Protein AF-A0A6C0H2Y5-F1 (afdb_monomer_lite)

Foldseek 3Di:
DPPQLVLLLVLVQVLLVVCLPDPCLQQDFDWDWDDFPDIQTPGDRHRSPPDDRDDSVSDDDHDGHQPLVVLCVVLVVCVVPLPDEAEAEAEDADDHDDHDPGDLVRQQVSVQVSVVSRYAAEYEYCPRDRSYPRHHYHYDHSSNSNVRSVPDDD

pLDDT: mean 87.54, std 9.46, range [41.72, 96.94]

InterPro domains:
  IPR036465 von Willebrand factor A-like domain superfamily [SSF53300] (7-146)

Sequence (154 aa):
MKKNSNSIIKGLNMFVERLQKGNNSDNIYLTVVLFCDKMHYLSKAIPIKDVSCFSKKQLPRFGSTFLYDAVRSVITEWIAEKMVEHSFFIITDGIDTGSVLTSEVEARSLCDNAIKNGWKITHCGIDAGNLGAGVSEIRGSIDDLESLLSNLSI

Structure (mmCIF, N/CA/C/O backbone):
data_AF-A0A6C0H2Y5-F1
#
_entry.id   AF-A0A6C0H2Y5-F1
#
loop_
_atom_site.group_PDB
_atom_site.id
_atom_site.type_symbol
_atom_site.label_atom_id
_atom_site.label_alt_id
_atom_site.label_comp_id
_atom_site.label_asym_id
_atom_site.label_entity_id
_atom_site.label_seq_id
_atom_site.pdbx_PDB_ins_code
_atom_site.Cartn_x
_atom_site.Cartn_y
_atom_site.Cartn_z
_atom_site.occupancy
_atom_site.B_iso_or_equiv
_atom_site.auth_seq_id
_atom_site.auth_comp_id
_atom_site.auth_asym_id
_atom_site.auth_atom_id
_atom_site.pdbx_PDB_model_num
ATOM 1 N N . MET A 1 1 ? 14.715 -15.231 4.139 1.00 44.50 1 MET A N 1
ATOM 2 C CA . MET A 1 1 ? 14.474 -14.356 5.311 1.00 44.50 1 MET A CA 1
ATOM 3 C C . MET A 1 1 ? 13.564 -15.045 6.328 1.00 44.50 1 MET A C 1
ATOM 5 O O . MET A 1 1 ? 12.428 -15.339 5.992 1.00 44.50 1 MET A O 1
ATOM 9 N N . LYS A 1 2 ? 14.035 -15.360 7.546 1.00 41.72 2 LYS A N 1
ATOM 10 C CA . LYS A 1 2 ? 13.201 -15.929 8.640 1.00 41.72 2 LYS A CA 1
ATOM 11 C C . LYS A 1 2 ? 13.145 -15.051 9.906 1.00 41.72 2 LYS A C 1
ATOM 13 O O . LYS A 1 2 ? 12.363 -15.357 10.800 1.00 41.72 2 LYS A O 1
ATOM 18 N N . LYS A 1 3 ? 13.958 -13.988 10.008 1.00 48.31 3 LYS A N 1
ATOM 19 C CA . LYS A 1 3 ? 14.142 -13.229 11.261 1.00 48.31 3 LYS A CA 1
ATOM 20 C C . LYS A 1 3 ? 13.207 -12.010 11.453 1.00 48.31 3 LYS A C 1
ATOM 22 O O . LYS A 1 3 ? 12.940 -11.698 12.605 1.00 48.31 3 LYS A O 1
ATOM 27 N N . ASN A 1 4 ? 12.597 -11.431 10.406 1.00 64.31 4 ASN A N 1
ATOM 28 C CA . ASN A 1 4 ? 11.865 -10.143 10.519 1.00 64.31 4 ASN A CA 1
ATOM 29 C C . ASN A 1 4 ? 10.335 -10.176 10.520 1.00 64.31 4 ASN A C 1
ATOM 31 O O . ASN A 1 4 ? 9.690 -9.170 10.785 1.00 64.31 4 ASN A O 1
ATOM 35 N N . SER A 1 5 ? 9.697 -11.327 10.323 1.00 70.00 5 SER A N 1
ATOM 36 C CA . SER A 1 5 ? 8.226 -11.385 10.301 1.00 70.00 5 SER A CA 1
ATOM 37 C C . SER A 1 5 ? 7.571 -11.012 11.646 1.00 70.00 5 SER A C 1
ATOM 39 O O . SER A 1 5 ? 6.380 -10.737 11.688 1.00 70.00 5 SER A O 1
ATOM 41 N N . ASN A 1 6 ? 8.315 -11.054 12.762 1.00 76.44 6 ASN A N 1
ATOM 42 C CA . ASN A 1 6 ? 7.811 -10.639 14.082 1.00 76.44 6 ASN A CA 1
ATOM 43 C C . ASN A 1 6 ? 7.768 -9.119 14.227 1.00 76.44 6 ASN A C 1
ATOM 45 O O . ASN A 1 6 ? 6.788 -8.605 14.756 1.00 76.44 6 ASN A O 1
ATOM 49 N N . SER A 1 7 ? 8.817 -8.421 13.790 1.00 80.06 7 SER A N 1
ATOM 50 C CA . SER A 1 7 ? 8.892 -6.967 13.924 1.00 80.06 7 SER A CA 1
ATOM 51 C C . SER A 1 7 ? 7.891 -6.279 13.003 1.00 80.06 7 SER A C 1
ATOM 53 O O . SER A 1 7 ? 7.204 -5.371 13.452 1.00 80.06 7 SER A O 1
ATOM 55 N N . ILE A 1 8 ? 7.698 -6.798 11.785 1.00 83.31 8 ILE A N 1
ATOM 56 C CA . ILE A 1 8 ? 6.671 -6.321 10.844 1.00 83.31 8 ILE A CA 1
ATOM 57 C C . ILE A 1 8 ? 5.268 -6.420 11.460 1.00 83.31 8 ILE A C 1
ATOM 59 O O . ILE A 1 8 ? 4.544 -5.433 11.527 1.00 83.31 8 ILE A O 1
ATOM 63 N N . ILE A 1 9 ? 4.881 -7.596 11.969 1.00 88.50 9 ILE A N 1
ATOM 64 C CA . ILE A 1 9 ? 3.551 -7.774 12.576 1.00 88.50 9 ILE A CA 1
ATOM 65 C C . ILE A 1 9 ? 3.383 -6.903 13.824 1.00 88.50 9 ILE A C 1
ATOM 67 O O . ILE A 1 9 ? 2.325 -6.307 14.015 1.00 88.50 9 ILE A O 1
ATOM 71 N N . LYS A 1 10 ? 4.423 -6.798 14.661 1.00 88.50 10 LYS A N 1
ATOM 72 C CA . LYS A 1 10 ? 4.404 -5.935 15.845 1.00 88.50 10 LYS A CA 1
ATOM 73 C C . LYS A 1 10 ? 4.201 -4.468 15.454 1.00 88.50 10 LYS A C 1
ATOM 75 O O . LYS A 1 10 ? 3.287 -3.841 15.976 1.00 88.50 10 LYS A O 1
ATOM 80 N N . GLY A 1 11 ? 5.002 -3.948 14.524 1.00 88.44 11 GLY A N 1
ATOM 81 C CA . GLY A 1 11 ? 4.915 -2.562 14.062 1.00 88.44 11 GLY A CA 1
ATOM 82 C C . GLY A 1 11 ? 3.555 -2.241 13.444 1.00 88.44 11 GLY A C 1
ATOM 83 O O . GLY A 1 11 ? 2.952 -1.228 13.789 1.00 88.44 11 GLY A O 1
ATOM 84 N N . LEU A 1 12 ? 3.023 -3.143 12.612 1.00 89.44 12 LEU A N 1
ATOM 85 C CA . LEU A 1 12 ? 1.699 -2.984 12.013 1.00 89.44 12 LEU A CA 1
ATOM 86 C C . LEU A 1 12 ? 0.584 -2.959 13.071 1.00 89.44 12 LEU A C 1
ATOM 88 O O . LEU A 1 12 ? -0.276 -2.083 13.027 1.00 89.44 12 LEU A O 1
ATOM 92 N N . ASN A 1 13 ? 0.611 -3.871 14.047 1.00 92.38 13 ASN A N 1
ATOM 93 C CA . ASN A 1 13 ? -0.381 -3.886 15.128 1.00 92.38 13 ASN A CA 1
ATOM 94 C C . ASN A 1 13 ? -0.292 -2.625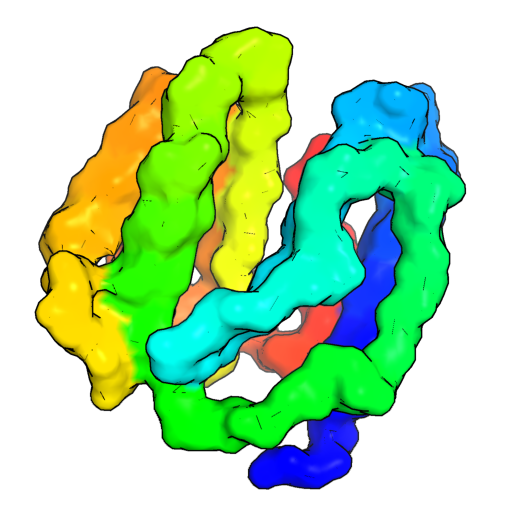 15.998 1.00 92.38 13 ASN A C 1
ATOM 96 O O . ASN A 1 13 ? -1.318 -2.029 16.304 1.00 92.38 13 ASN A O 1
ATOM 100 N N . MET A 1 14 ? 0.916 -2.164 16.334 1.00 90.94 14 MET A N 1
ATOM 101 C CA . MET A 1 14 ? 1.103 -0.917 17.086 1.00 90.94 14 MET A CA 1
ATOM 102 C C . MET A 1 14 ? 0.581 0.303 16.322 1.00 90.94 14 MET A C 1
ATOM 104 O O . MET A 1 14 ? -0.024 1.199 16.913 1.00 90.94 14 MET A O 1
ATOM 108 N N . PHE A 1 15 ? 0.780 0.333 15.004 1.00 90.31 15 PHE A N 1
ATOM 109 C CA . PHE A 1 15 ? 0.234 1.376 14.146 1.00 90.31 15 PHE A CA 1
ATOM 110 C C . PHE A 1 15 ? -1.298 1.377 14.153 1.00 90.31 15 PHE A C 1
ATOM 112 O O . PHE A 1 15 ? -1.900 2.430 14.362 1.00 90.31 15 PHE A O 1
ATOM 119 N N . VAL A 1 16 ? -1.928 0.205 14.006 1.00 92.38 16 VAL A N 1
ATOM 120 C CA . VAL A 1 16 ? -3.389 0.058 14.101 1.00 92.38 16 VAL A CA 1
ATOM 121 C C . VAL A 1 16 ? -3.902 0.505 15.464 1.00 92.38 16 VAL A C 1
ATOM 123 O O . VAL A 1 16 ? -4.804 1.336 15.521 1.00 92.38 16 VAL A O 1
ATOM 126 N N . GLU A 1 17 ? -3.300 0.035 16.558 1.00 91.94 17 GLU A N 1
ATOM 127 C CA . GLU A 1 17 ? -3.700 0.424 17.914 1.00 91.94 17 GLU A CA 1
ATOM 128 C C . GLU A 1 17 ? -3.631 1.940 18.128 1.00 91.94 17 GLU A C 1
ATOM 130 O O . GLU A 1 17 ? -4.491 2.519 18.794 1.00 91.94 17 GLU A O 1
ATOM 135 N N . ARG A 1 18 ? -2.616 2.605 17.565 1.00 90.56 18 ARG A N 1
ATOM 136 C CA . ARG A 1 18 ? -2.498 4.064 17.633 1.00 90.56 18 ARG A CA 1
ATOM 137 C C . ARG A 1 18 ? -3.645 4.752 16.899 1.00 90.56 18 ARG A C 1
ATOM 139 O O . ARG A 1 18 ? -4.210 5.701 17.436 1.00 90.56 18 ARG A O 1
ATOM 146 N N . LEU A 1 19 ? -3.996 4.279 15.705 1.00 89.75 19 LEU A N 1
ATOM 147 C CA . LEU A 1 19 ? -5.110 4.836 14.935 1.00 89.75 19 LEU A CA 1
ATOM 148 C C . LEU A 1 19 ? -6.462 4.578 15.613 1.00 89.75 19 LEU A C 1
ATOM 150 O O . LEU A 1 19 ? -7.301 5.473 15.647 1.00 89.75 19 LEU A O 1
ATOM 154 N N . GLN A 1 20 ? -6.653 3.405 16.223 1.00 91.56 20 GLN A N 1
ATOM 155 C CA . GLN A 1 20 ? -7.860 3.067 16.990 1.00 91.56 20 GLN A CA 1
ATOM 156 C C . GLN A 1 20 ? -8.066 3.985 18.202 1.00 91.56 20 GLN A C 1
ATOM 158 O O . GLN A 1 20 ? -9.201 4.325 18.529 1.00 91.56 20 GLN A O 1
ATOM 163 N N . LYS A 1 21 ? -6.974 4.399 18.857 1.00 89.25 21 LYS A N 1
ATOM 164 C CA . LYS A 1 21 ? -6.989 5.314 20.012 1.00 89.25 21 LYS A CA 1
ATOM 165 C C . LYS A 1 21 ? -7.105 6.795 19.623 1.00 89.25 21 LYS A C 1
ATOM 167 O O . LYS A 1 21 ? -7.245 7.633 20.510 1.00 89.25 21 LYS A O 1
ATOM 172 N N . GLY A 1 22 ? -7.004 7.133 18.336 1.00 83.69 22 GLY A N 1
ATOM 173 C CA . GLY A 1 22 ? -7.120 8.508 17.848 1.00 83.69 22 GLY A CA 1
ATOM 174 C C . GLY A 1 22 ? -8.564 9.024 17.852 1.00 83.69 22 GLY A C 1
ATOM 175 O O . GLY A 1 22 ? -9.511 8.251 17.747 1.00 83.69 22 GLY A O 1
ATOM 176 N N . ASN A 1 23 ? -8.735 10.350 17.905 1.00 67.00 23 ASN A N 1
ATOM 177 C CA . ASN A 1 23 ? -10.051 11.008 18.003 1.00 67.00 23 ASN A CA 1
ATOM 178 C C . ASN A 1 23 ? -10.979 10.801 16.782 1.00 67.00 23 ASN A C 1
ATOM 180 O O . ASN A 1 23 ? -12.160 11.114 16.872 1.00 67.00 23 ASN A O 1
ATOM 184 N N . ASN A 1 24 ? -10.465 10.282 15.658 1.00 75.06 24 ASN A N 1
ATOM 185 C CA . ASN A 1 24 ? -11.193 10.118 14.389 1.00 75.06 24 ASN A CA 1
ATOM 186 C C . ASN A 1 24 ? -11.345 8.648 13.953 1.00 75.06 24 ASN A C 1
ATOM 188 O O . ASN A 1 24 ? -11.581 8.379 12.776 1.00 75.06 24 ASN A O 1
ATOM 192 N N . SER A 1 25 ? -11.199 7.684 14.868 1.00 79.50 25 SER A N 1
ATOM 193 C CA . SER A 1 25 ? -11.214 6.253 14.527 1.00 79.50 25 SER A CA 1
ATOM 194 C C . SER A 1 25 ? -12.517 5.774 13.865 1.00 79.50 25 SER A C 1
ATOM 196 O O . SER A 1 25 ? -12.492 4.816 13.100 1.00 79.50 25 SER A O 1
ATOM 198 N N . ASP A 1 26 ? -13.645 6.461 14.055 1.00 82.19 26 ASP A N 1
ATOM 199 C CA . ASP A 1 26 ? -14.907 6.113 13.386 1.00 82.19 26 ASP A CA 1
ATOM 200 C C . ASP A 1 26 ? -14.935 6.411 11.875 1.00 82.19 26 ASP A C 1
ATOM 202 O O . ASP A 1 26 ? -15.760 5.842 11.162 1.00 82.19 26 ASP A O 1
ATOM 206 N N . ASN A 1 27 ? -14.026 7.255 11.375 1.00 87.38 27 ASN A N 1
ATOM 207 C CA . ASN A 1 27 ? -13.990 7.691 9.972 1.00 87.38 27 ASN A CA 1
ATOM 208 C C . ASN A 1 27 ? -12.782 7.145 9.196 1.00 87.38 27 ASN A C 1
ATOM 210 O O . ASN A 1 27 ? -12.548 7.550 8.059 1.00 87.38 27 ASN A O 1
ATOM 214 N N . ILE A 1 28 ? -12.000 6.249 9.800 1.00 91.75 28 ILE A N 1
ATOM 215 C CA . ILE A 1 28 ? -10.805 5.677 9.179 1.00 91.75 28 ILE A CA 1
ATOM 216 C C . ILE A 1 28 ? -11.102 4.240 8.768 1.00 91.75 28 ILE A C 1
ATOM 218 O O . ILE A 1 28 ? -11.489 3.410 9.590 1.00 91.75 28 ILE A O 1
ATOM 222 N N . TYR A 1 29 ? -10.848 3.940 7.499 1.00 93.94 29 TYR A N 1
ATOM 223 C CA . TYR A 1 29 ? -10.900 2.592 6.948 1.00 93.94 29 TYR A CA 1
ATOM 224 C C . TYR A 1 29 ? -9.485 2.139 6.601 1.00 93.94 29 TYR A C 1
ATOM 226 O O . TYR A 1 29 ? -8.695 2.907 6.054 1.00 93.94 29 TYR A O 1
ATOM 234 N N . LEU A 1 30 ? -9.159 0.887 6.921 1.00 94.31 30 LEU A N 1
ATOM 235 C CA . LEU A 1 30 ? -7.840 0.318 6.688 1.00 94.31 30 LEU A CA 1
ATOM 236 C C . LEU A 1 30 ? -7.896 -0.839 5.691 1.00 94.31 30 LEU A C 1
ATOM 238 O O . LEU A 1 30 ? -8.519 -1.882 5.923 1.00 94.31 30 LEU A O 1
ATOM 242 N N . THR A 1 31 ? -7.122 -0.677 4.626 1.00 95.00 31 THR A N 1
ATOM 243 C CA . THR A 1 31 ? -6.721 -1.751 3.722 1.00 95.00 31 THR A CA 1
ATOM 244 C C . THR A 1 31 ? -5.248 -2.049 3.961 1.00 95.00 31 THR A C 1
ATOM 246 O O . THR A 1 31 ? -4.410 -1.157 3.868 1.00 95.00 31 THR A O 1
ATOM 249 N N . VAL A 1 32 ? -4.924 -3.306 4.254 1.00 94.44 32 VAL A N 1
ATOM 250 C CA . VAL A 1 32 ? -3.544 -3.790 4.317 1.00 94.44 32 VAL A CA 1
ATOM 251 C C . VAL A 1 32 ? -3.386 -4.860 3.261 1.00 94.44 32 VAL A C 1
ATOM 253 O O . VAL A 1 32 ? -4.062 -5.891 3.300 1.00 94.44 32 VAL A O 1
ATOM 256 N N . VAL A 1 33 ? -2.462 -4.629 2.338 1.00 93.75 33 VAL A N 1
ATOM 257 C CA . VAL A 1 33 ? -2.142 -5.563 1.269 1.00 93.75 33 VAL A CA 1
ATOM 258 C C . VAL A 1 33 ? -0.657 -5.883 1.287 1.00 93.75 33 VAL A C 1
ATOM 260 O O . VAL A 1 33 ? 0.191 -5.007 1.428 1.00 93.75 33 VAL A O 1
ATOM 263 N N . LEU A 1 34 ? -0.354 -7.168 1.184 1.00 92.06 34 LEU A N 1
ATOM 264 C CA . LEU A 1 34 ? 0.990 -7.682 0.985 1.00 92.06 34 LEU A CA 1
ATOM 265 C C . LEU A 1 34 ? 1.186 -7.939 -0.504 1.00 92.06 34 LEU A C 1
ATOM 267 O O . LEU A 1 34 ? 0.246 -8.372 -1.174 1.00 92.06 34 LEU A O 1
ATOM 271 N N . PHE A 1 35 ? 2.397 -7.730 -1.008 1.00 90.88 35 PHE A N 1
ATOM 272 C CA . PHE A 1 35 ? 2.693 -7.937 -2.420 1.00 90.88 35 PHE A CA 1
ATOM 273 C C . PHE A 1 35 ? 4.030 -8.657 -2.631 1.00 90.88 35 PHE A C 1
ATOM 275 O O . PHE A 1 35 ? 4.981 -8.470 -1.874 1.00 90.88 35 PHE A O 1
ATOM 282 N N . CYS A 1 36 ? 4.075 -9.500 -3.662 1.00 89.56 36 CYS A N 1
ATOM 283 C CA . CYS A 1 36 ? 5.299 -10.002 -4.293 1.00 89.56 36 CYS A CA 1
ATOM 284 C C . CYS A 1 36 ? 5.108 -10.052 -5.806 1.00 89.56 36 CYS A C 1
ATOM 286 O O . CYS A 1 36 ? 5.253 -9.028 -6.448 1.00 89.56 36 CYS A O 1
ATOM 288 N N . ASP A 1 37 ? 4.731 -11.207 -6.350 1.00 87.00 37 ASP A N 1
ATOM 289 C CA . ASP A 1 37 ? 4.190 -11.413 -7.700 1.00 87.00 37 ASP A CA 1
ATOM 290 C C . ASP A 1 37 ? 2.655 -11.278 -7.740 1.00 87.00 37 ASP A C 1
ATOM 292 O O . ASP A 1 37 ? 2.051 -11.158 -8.805 1.00 87.00 37 ASP A O 1
ATOM 296 N N . LYS A 1 38 ? 2.008 -11.335 -6.568 1.00 87.12 38 LYS A N 1
ATOM 297 C CA . LYS A 1 38 ? 0.555 -11.247 -6.381 1.00 87.12 38 LYS A CA 1
ATOM 298 C C . LYS A 1 38 ? 0.210 -10.398 -5.166 1.00 87.12 38 LYS A C 1
ATOM 300 O O . LYS A 1 38 ? 0.998 -10.298 -4.227 1.00 87.12 38 LYS A O 1
ATOM 305 N N . MET A 1 39 ? -1.008 -9.860 -5.172 1.00 91.00 39 MET A N 1
ATOM 306 C CA . MET A 1 39 ? -1.592 -9.125 -4.050 1.00 91.00 39 MET A CA 1
ATOM 307 C C . MET A 1 39 ? -2.284 -10.083 -3.072 1.00 91.00 39 MET A C 1
ATOM 309 O O . MET A 1 39 ? -3.086 -10.926 -3.478 1.00 91.00 39 MET A O 1
ATOM 313 N N . HIS A 1 40 ? -2.004 -9.939 -1.778 1.00 91.00 40 HIS A N 1
ATOM 314 C CA . HIS A 1 40 ? -2.654 -10.674 -0.695 1.00 91.00 40 HIS A CA 1
ATOM 315 C C . HIS A 1 40 ? -3.176 -9.701 0.365 1.00 91.00 40 HIS A C 1
ATOM 317 O O . HIS A 1 40 ? -2.405 -9.123 1.130 1.00 91.00 40 HIS A O 1
ATOM 323 N N . TYR A 1 41 ? -4.493 -9.508 0.405 1.00 91.81 41 TYR A N 1
ATOM 324 C CA . TYR A 1 41 ? -5.135 -8.599 1.352 1.00 91.81 41 TYR A CA 1
ATOM 325 C C . TYR A 1 41 ? -5.238 -9.249 2.733 1.00 91.81 41 TYR A C 1
ATOM 327 O O . TYR A 1 41 ? -5.845 -10.308 2.885 1.00 91.81 41 TYR A O 1
ATOM 335 N N . LEU A 1 42 ? -4.673 -8.587 3.740 1.00 91.06 42 LEU A N 1
ATOM 336 C CA . LEU A 1 42 ? -4.891 -8.907 5.151 1.00 91.06 42 LEU A CA 1
ATOM 337 C C . LEU A 1 42 ? -6.165 -8.247 5.685 1.00 91.06 42 LEU A C 1
ATOM 339 O O . LEU A 1 42 ? -6.849 -8.817 6.530 1.00 91.06 42 LEU A O 1
ATOM 343 N N . SER A 1 43 ? -6.474 -7.054 5.181 1.00 92.38 43 SER A N 1
ATOM 344 C CA . SER A 1 43 ? -7.723 -6.332 5.415 1.00 92.38 43 SER A CA 1
ATOM 345 C C . SER A 1 43 ? -8.065 -5.511 4.175 1.00 92.38 43 SER A C 1
ATOM 347 O O . SER A 1 43 ? -7.171 -5.113 3.425 1.00 92.38 43 SER A O 1
ATOM 349 N N . LYS A 1 44 ? -9.352 -5.243 3.952 1.00 94.19 44 LYS A N 1
ATOM 350 C CA . LYS A 1 44 ? -9.816 -4.420 2.834 1.00 94.19 44 LYS A CA 1
ATOM 351 C C . LYS A 1 44 ? -10.994 -3.561 3.275 1.00 94.19 44 LYS A C 1
ATOM 353 O O . LYS A 1 44 ? -12.035 -4.118 3.607 1.00 94.19 44 LYS A O 1
ATOM 358 N N . ALA A 1 45 ? -10.795 -2.242 3.297 1.00 93.31 45 ALA A N 1
ATOM 359 C CA . ALA A 1 45 ? -11.761 -1.239 3.753 1.00 93.31 45 ALA A CA 1
ATOM 360 C C . ALA A 1 45 ? -12.510 -1.644 5.033 1.00 93.31 45 ALA A C 1
ATOM 362 O O . ALA A 1 45 ? -13.734 -1.578 5.109 1.00 93.31 45 ALA A O 1
ATOM 363 N N . ILE A 1 46 ? -11.764 -2.085 6.048 1.00 94.56 46 ILE A N 1
ATOM 364 C CA . ILE A 1 46 ? -12.337 -2.396 7.361 1.00 94.56 46 ILE A CA 1
ATOM 365 C C . ILE A 1 46 ? -12.268 -1.124 8.215 1.00 94.56 46 ILE A C 1
ATOM 367 O O . ILE A 1 46 ? -11.189 -0.525 8.261 1.00 94.56 46 I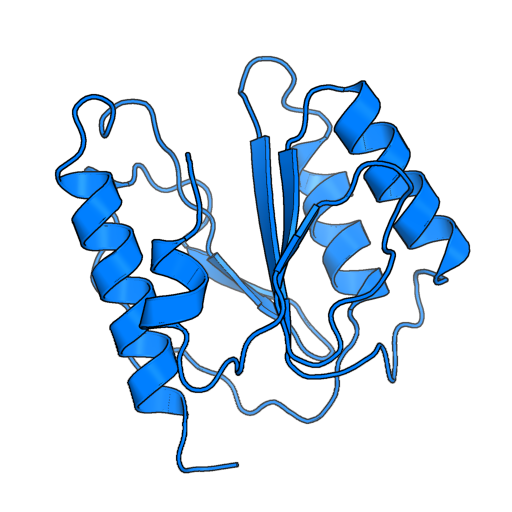LE A O 1
ATOM 371 N N . PRO A 1 47 ? -13.352 -0.700 8.894 1.00 94.44 47 PRO A N 1
ATOM 372 C CA . PRO A 1 47 ? -13.276 0.376 9.879 1.00 94.44 47 PRO A CA 1
ATOM 373 C C . PRO A 1 47 ? -12.152 0.091 10.874 1.00 94.44 47 PRO A C 1
ATOM 375 O O . PRO A 1 47 ? -12.063 -1.018 11.396 1.00 94.44 47 PRO A O 1
ATOM 378 N N . ILE A 1 48 ? -11.283 1.062 11.156 1.00 94.19 48 ILE A N 1
ATOM 379 C CA . ILE A 1 48 ? -10.061 0.804 11.934 1.00 94.19 48 ILE A CA 1
ATOM 380 C C . ILE A 1 48 ? -10.374 0.214 13.319 1.00 94.19 48 ILE A C 1
ATOM 382 O O . ILE A 1 48 ? -9.623 -0.627 13.804 1.00 94.19 48 ILE A O 1
ATOM 386 N N . LYS A 1 49 ? -11.514 0.578 13.920 1.00 93.06 49 LYS A N 1
ATOM 387 C CA . LYS A 1 49 ? -12.015 0.024 15.191 1.00 93.06 49 LYS A CA 1
ATOM 388 C C . LYS A 1 49 ? -12.312 -1.480 15.160 1.00 93.06 49 LYS A C 1
ATOM 390 O O . LYS A 1 49 ? -12.213 -2.131 16.194 1.00 93.06 49 LYS A O 1
ATOM 395 N N . ASP A 1 50 ? -12.624 -2.019 13.985 1.00 93.81 50 ASP A N 1
ATOM 396 C CA . ASP A 1 50 ? -12.977 -3.425 13.775 1.00 93.81 50 ASP A CA 1
ATOM 397 C C . ASP A 1 50 ? -11.777 -4.254 13.277 1.00 93.81 50 ASP A C 1
ATOM 399 O O . ASP A 1 50 ? -11.875 -5.470 13.101 1.00 93.81 50 ASP A O 1
ATOM 403 N N . VAL A 1 51 ? -10.619 -3.619 13.048 1.00 93.19 51 VAL A N 1
ATOM 404 C CA . VAL A 1 51 ? -9.396 -4.315 12.636 1.00 93.19 51 VAL A CA 1
ATOM 405 C C . VAL A 1 51 ? -8.843 -5.131 13.804 1.00 93.19 51 VAL A C 1
ATOM 407 O O . VAL A 1 51 ? -8.341 -4.597 14.793 1.00 93.19 51 VAL A O 1
ATOM 410 N N . SER A 1 52 ? -8.897 -6.454 13.663 1.00 91.50 52 SER A N 1
ATOM 411 C CA . SER A 1 52 ? -8.247 -7.396 14.575 1.00 91.50 52 SER A CA 1
ATOM 412 C C . SER A 1 52 ? -6.727 -7.407 14.397 1.00 91.50 52 SER A C 1
ATOM 414 O O . SER A 1 52 ? -6.234 -7.203 13.288 1.00 91.50 52 SER A O 1
ATOM 416 N N . CYS A 1 53 ? -5.989 -7.764 15.452 1.00 90.56 53 CYS A N 1
ATOM 417 C CA . CYS A 1 53 ? -4.537 -7.926 15.380 1.00 90.56 53 CYS A CA 1
ATOM 418 C C . CYS A 1 53 ? -4.112 -8.892 14.264 1.00 90.56 53 CYS A C 1
ATOM 420 O O . CYS A 1 53 ? -4.589 -10.027 14.172 1.00 90.56 53 CYS A O 1
ATOM 422 N N . PHE A 1 54 ? -3.136 -8.466 13.469 1.00 91.31 54 PHE A N 1
ATOM 423 C CA . PHE A 1 54 ? -2.491 -9.297 12.467 1.00 91.31 54 PHE A CA 1
ATOM 424 C C . PHE A 1 54 ? -1.559 -10.318 13.120 1.00 91.31 54 PHE A C 1
ATOM 426 O O . PHE A 1 54 ? -0.994 -10.107 14.198 1.00 91.31 54 PHE A O 1
ATOM 433 N N . SER A 1 55 ? -1.364 -11.439 12.433 1.00 89.25 55 SER A N 1
ATOM 434 C CA . SER A 1 55 ? -0.531 -12.549 12.874 1.00 89.25 55 SER A CA 1
ATOM 435 C C . SER A 1 55 ? 0.388 -13.037 11.756 1.00 89.25 55 SER A C 1
ATOM 437 O O . SER A 1 55 ? 0.072 -12.993 10.569 1.00 89.25 55 SER A O 1
ATOM 439 N N . LYS A 1 56 ? 1.526 -13.615 12.144 1.00 82.56 56 LYS A N 1
ATOM 440 C CA . LYS A 1 56 ? 2.513 -14.186 11.211 1.00 82.56 56 LYS A CA 1
ATOM 441 C C . LYS A 1 56 ? 1.965 -15.270 10.291 1.00 82.56 56 LYS A C 1
ATOM 443 O O . LYS A 1 56 ? 2.533 -15.492 9.230 1.00 82.56 56 LYS A O 1
ATOM 448 N N . LYS A 1 57 ? 0.909 -15.975 10.711 1.00 79.19 57 LYS A N 1
ATOM 449 C CA . LYS A 1 57 ? 0.297 -17.045 9.910 1.00 79.19 57 LYS A CA 1
ATOM 450 C C . LYS A 1 57 ? -0.277 -16.512 8.595 1.00 79.19 57 LYS A C 1
ATOM 452 O O . LYS A 1 57 ? -0.461 -17.292 7.672 1.00 79.19 57 LYS A O 1
ATOM 457 N N . GLN A 1 58 ? -0.532 -15.207 8.530 1.00 78.75 58 GLN A N 1
ATOM 458 C CA . GLN A 1 58 ? -1.082 -14.529 7.365 1.00 78.75 58 GLN A CA 1
ATOM 459 C C . GLN A 1 58 ? 0.006 -13.983 6.423 1.00 78.75 58 GLN A C 1
ATOM 461 O O . GLN A 1 58 ? -0.322 -13.497 5.348 1.00 78.75 58 GLN A O 1
ATOM 466 N N . LEU A 1 59 ? 1.294 -14.052 6.792 1.00 78.62 59 LEU A N 1
ATOM 467 C CA . LEU A 1 59 ? 2.381 -13.591 5.926 1.00 78.62 59 LEU A CA 1
ATOM 468 C C . LEU A 1 59 ? 2.796 -14.711 4.954 1.00 78.62 59 LEU A C 1
ATOM 470 O O . LEU A 1 59 ? 3.298 -15.747 5.409 1.00 78.62 59 LEU A O 1
ATOM 474 N N . PRO A 1 60 ? 2.628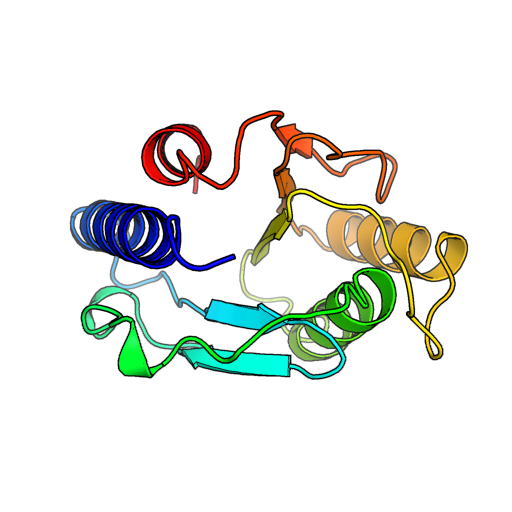 -14.530 3.631 1.00 74.06 60 PRO A N 1
ATOM 475 C CA . PRO A 1 60 ? 3.127 -15.480 2.652 1.00 74.06 60 PRO A CA 1
ATOM 476 C C . PRO A 1 60 ? 4.663 -15.453 2.604 1.00 74.06 60 PRO A C 1
ATOM 478 O O . PRO A 1 60 ? 5.333 -14.596 3.185 1.00 74.06 60 PRO A O 1
ATOM 481 N N . ARG A 1 61 ? 5.248 -16.437 1.916 1.00 72.94 61 ARG A N 1
ATOM 482 C CA . ARG A 1 61 ? 6.685 -16.425 1.624 1.00 72.94 61 ARG A CA 1
ATOM 483 C C . ARG A 1 61 ? 6.926 -15.529 0.416 1.00 72.94 61 ARG A C 1
ATOM 485 O O . ARG A 1 61 ? 6.442 -15.842 -0.664 1.00 72.94 61 ARG A O 1
ATOM 492 N N . PHE A 1 62 ? 7.695 -14.467 0.610 1.00 72.81 62 PHE A N 1
ATOM 493 C CA . PHE A 1 62 ? 8.080 -13.542 -0.452 1.00 72.81 62 PHE A CA 1
ATOM 494 C C . PHE A 1 62 ? 9.410 -13.957 -1.099 1.00 72.81 62 PHE A C 1
ATOM 496 O O . PHE A 1 62 ? 10.242 -14.607 -0.456 1.00 72.81 62 PHE A O 1
ATOM 503 N N . GLY A 1 63 ? 9.602 -13.574 -2.362 1.00 73.31 63 GLY A N 1
ATOM 504 C CA . GLY A 1 63 ? 10.831 -13.842 -3.123 1.00 73.31 63 GLY A CA 1
ATOM 505 C C . GLY A 1 63 ? 11.088 -12.898 -4.302 1.00 73.31 63 GLY A C 1
ATOM 506 O O . GLY A 1 63 ? 12.189 -12.910 -4.840 1.00 73.31 63 GLY A O 1
ATOM 507 N N . SER A 1 64 ? 10.107 -12.078 -4.676 1.00 82.62 64 SER A N 1
ATOM 508 C CA . SER A 1 64 ? 10.193 -11.057 -5.719 1.00 82.62 64 SER A CA 1
ATOM 509 C C . SER A 1 64 ? 9.399 -9.820 -5.304 1.00 82.62 64 SER A C 1
ATOM 511 O O . SER A 1 64 ? 8.516 -9.912 -4.446 1.00 82.62 64 SER A O 1
ATOM 513 N N . THR A 1 65 ? 9.693 -8.688 -5.942 1.00 88.25 65 THR A N 1
ATOM 514 C CA . THR A 1 65 ? 9.059 -7.394 -5.665 1.00 88.25 65 THR A CA 1
ATOM 515 C C . THR A 1 65 ? 8.496 -6.823 -6.964 1.00 88.25 65 THR A C 1
ATOM 517 O O . THR A 1 65 ? 9.246 -6.256 -7.756 1.00 88.25 65 THR A O 1
ATOM 520 N N . PHE A 1 66 ? 7.194 -6.999 -7.211 1.00 93.44 66 PHE A N 1
ATOM 521 C CA . PHE A 1 66 ? 6.498 -6.408 -8.362 1.00 93.44 66 PHE A CA 1
ATOM 522 C C . PHE A 1 66 ? 5.829 -5.111 -7.886 1.00 93.44 66 PHE A C 1
ATOM 524 O O . PHE A 1 66 ? 4.609 -5.011 -7.740 1.00 93.44 66 PHE A O 1
ATOM 531 N N . LEU A 1 67 ? 6.670 -4.141 -7.530 1.00 94.12 67 LEU A N 1
ATOM 532 C CA . LEU A 1 67 ? 6.288 -2.861 -6.946 1.00 94.12 67 LEU A CA 1
ATOM 533 C C . LEU A 1 67 ? 5.376 -2.062 -7.882 1.00 94.12 67 LEU A C 1
ATOM 535 O O . LEU A 1 67 ? 4.336 -1.571 -7.446 1.00 94.12 67 LEU A O 1
ATOM 539 N N . TYR A 1 68 ? 5.739 -1.934 -9.157 1.00 95.94 68 TYR A N 1
ATOM 540 C CA . TYR A 1 68 ? 4.972 -1.121 -10.106 1.00 95.94 68 TYR A CA 1
ATOM 541 C C . TYR A 1 68 ? 3.583 -1.711 -10.371 1.00 95.94 68 TYR A C 1
ATOM 543 O O . TYR A 1 68 ? 2.593 -0.976 -10.384 1.00 95.94 68 TYR A O 1
ATOM 551 N N . ASP A 1 69 ? 3.483 -3.036 -10.481 1.00 96.00 69 ASP A N 1
ATOM 552 C CA . ASP A 1 69 ? 2.201 -3.730 -10.631 1.00 96.00 69 ASP A CA 1
ATOM 553 C C . ASP A 1 69 ? 1.334 -3.628 -9.367 1.00 96.00 69 ASP A C 1
ATOM 555 O O . ASP A 1 69 ? 0.113 -3.459 -9.464 1.00 96.00 69 ASP A O 1
ATOM 559 N N . ALA A 1 70 ? 1.945 -3.656 -8.177 1.00 95.62 70 ALA A N 1
ATOM 560 C CA . ALA A 1 70 ? 1.242 -3.429 -6.916 1.00 95.62 70 ALA A CA 1
ATOM 561 C C . ALA A 1 70 ? 0.695 -1.994 -6.819 1.00 95.62 70 ALA A C 1
ATOM 563 O O . ALA A 1 70 ? -0.483 -1.808 -6.503 1.00 95.62 70 ALA A O 1
ATOM 564 N N . VAL A 1 71 ? 1.508 -0.987 -7.159 1.00 96.19 71 VAL A N 1
ATOM 565 C CA . VAL A 1 71 ? 1.099 0.430 -7.199 1.00 96.19 71 VAL A CA 1
ATOM 566 C C . VAL A 1 71 ? -0.061 0.629 -8.166 1.00 96.19 71 VAL A C 1
ATOM 568 O O . VAL A 1 71 ? -1.078 1.219 -7.792 1.00 96.19 71 VAL A O 1
ATOM 571 N N . ARG A 1 72 ? 0.044 0.086 -9.385 1.00 96.69 72 ARG A N 1
ATOM 572 C CA . ARG A 1 72 ? -1.049 0.134 -10.359 1.00 96.69 72 ARG A CA 1
ATOM 573 C C . ARG A 1 72 ? -2.314 -0.493 -9.803 1.00 96.69 72 ARG A C 1
ATOM 575 O O . ARG A 1 72 ? -3.374 0.118 -9.914 1.00 96.69 72 ARG A O 1
ATOM 582 N N . SER A 1 73 ? -2.215 -1.681 -9.217 1.00 96.56 73 SER A N 1
ATOM 583 C CA . SER A 1 73 ? -3.373 -2.414 -8.700 1.00 96.56 73 SER A CA 1
ATOM 584 C C . SER A 1 73 ? -4.103 -1.623 -7.615 1.00 96.56 73 SER A C 1
ATOM 586 O O . SER A 1 73 ? -5.314 -1.456 -7.707 1.00 96.56 73 SER A O 1
ATOM 588 N N . VAL A 1 74 ? -3.375 -1.064 -6.641 1.00 96.44 74 VAL A N 1
ATOM 589 C CA . VAL A 1 74 ? -3.984 -0.258 -5.571 1.00 96.44 74 VAL A CA 1
ATOM 590 C C . VAL A 1 74 ? -4.590 1.026 -6.130 1.00 96.44 74 VAL A C 1
ATOM 592 O O . VAL A 1 74 ? -5.759 1.304 -5.888 1.00 96.44 74 VAL A O 1
ATOM 595 N N . ILE A 1 75 ? -3.844 1.811 -6.911 1.00 95.94 75 ILE A N 1
ATOM 596 C CA . ILE A 1 75 ? -4.370 3.090 -7.405 1.00 95.94 75 ILE A CA 1
ATOM 597 C C . ILE A 1 75 ? -5.602 2.850 -8.278 1.00 95.94 75 ILE A C 1
ATOM 599 O O . ILE A 1 75 ? -6.634 3.469 -8.056 1.00 95.94 75 ILE A O 1
ATOM 603 N N . THR A 1 76 ? -5.540 1.924 -9.236 1.00 95.19 76 THR A N 1
ATOM 604 C CA . THR A 1 76 ? -6.677 1.665 -10.137 1.00 95.19 76 THR A CA 1
ATOM 605 C C . THR A 1 76 ? -7.921 1.157 -9.414 1.00 95.19 76 THR A C 1
ATOM 607 O O . THR A 1 76 ? -9.028 1.482 -9.835 1.00 95.19 76 THR A O 1
ATOM 610 N N . GLU A 1 77 ? -7.754 0.409 -8.323 1.00 94.88 77 GLU A N 1
ATOM 611 C CA . GLU A 1 77 ? -8.864 -0.088 -7.514 1.00 94.88 77 GLU A CA 1
ATOM 612 C C . GLU A 1 77 ? -9.612 1.035 -6.780 1.00 94.88 77 GLU A C 1
ATOM 614 O O . GLU A 1 77 ? -10.840 1.016 -6.734 1.00 94.88 77 GLU A O 1
ATOM 619 N N . TRP A 1 78 ? -8.895 2.027 -6.247 1.00 94.06 78 TRP A N 1
ATOM 620 C CA . TRP A 1 78 ? -9.473 3.029 -5.341 1.00 94.06 78 TRP A CA 1
ATOM 621 C C . TRP A 1 78 ? -9.610 4.431 -5.959 1.00 94.06 78 TRP A C 1
ATOM 623 O O . TRP A 1 78 ? -10.273 5.292 -5.387 1.00 94.06 78 TRP A O 1
ATOM 633 N N . ILE A 1 79 ? -9.049 4.694 -7.149 1.00 91.31 79 ILE A N 1
ATOM 634 C CA . ILE A 1 79 ? -9.050 6.035 -7.779 1.00 91.31 79 ILE A CA 1
ATOM 635 C C . ILE A 1 79 ? -10.456 6.589 -8.068 1.00 91.31 79 ILE A C 1
ATOM 637 O O . ILE A 1 79 ? -10.635 7.800 -8.210 1.00 91.31 79 ILE A O 1
ATOM 641 N N . ALA A 1 80 ? -11.467 5.722 -8.172 1.00 89.38 80 ALA A N 1
ATOM 642 C CA . ALA A 1 80 ? -12.854 6.133 -8.380 1.00 89.38 80 ALA A CA 1
ATOM 643 C C . ALA A 1 80 ? -13.502 6.730 -7.114 1.00 89.38 80 ALA A C 1
ATOM 645 O O . ALA A 1 80 ? -14.486 7.468 -7.220 1.00 89.38 80 ALA A O 1
ATOM 646 N N . GLU A 1 81 ? -12.955 6.455 -5.928 1.00 88.12 81 GLU A N 1
ATOM 647 C CA . GLU A 1 81 ? -13.482 6.941 -4.656 1.00 88.12 81 GLU A CA 1
ATOM 648 C C . GLU A 1 81 ? -13.020 8.375 -4.381 1.00 88.12 81 GLU A C 1
ATOM 650 O O . GLU A 1 81 ? -12.003 8.620 -3.739 1.00 88.12 81 GLU A O 1
ATOM 655 N N . LYS A 1 82 ? -13.784 9.348 -4.885 1.00 79.12 82 LYS A N 1
ATOM 656 C CA . LYS A 1 82 ? -13.440 10.780 -4.803 1.00 79.12 82 LYS A CA 1
ATOM 657 C C . LYS A 1 82 ? -13.922 11.494 -3.537 1.00 79.12 82 LYS A C 1
ATOM 659 O O . LYS A 1 82 ? -13.578 12.651 -3.333 1.00 79.12 82 LYS A O 1
ATOM 664 N N . MET A 1 83 ? -14.755 10.842 -2.727 1.00 81.38 83 MET A N 1
ATOM 665 C CA . MET A 1 83 ? -15.397 11.450 -1.547 1.00 81.38 83 MET A CA 1
ATOM 666 C C . MET A 1 83 ? -14.653 11.147 -0.239 1.00 81.38 83 MET A C 1
ATOM 668 O O . MET A 1 83 ? -15.159 11.451 0.838 1.00 81.38 83 MET A O 1
ATOM 672 N N . VAL A 1 84 ? -13.476 10.530 -0.330 1.00 85.50 84 VAL A N 1
ATOM 673 C CA . VAL A 1 84 ? -12.643 10.117 0.801 1.00 85.50 84 VAL A CA 1
ATOM 674 C C . VAL A 1 84 ? -11.207 10.573 0.571 1.00 85.50 84 VAL A C 1
ATOM 676 O O . VAL A 1 84 ? -10.720 10.588 -0.560 1.00 85.50 84 VAL A O 1
ATOM 679 N N . GLU A 1 85 ? -10.533 10.967 1.649 1.00 91.19 85 GLU A N 1
ATOM 680 C CA . GLU A 1 85 ? -9.095 11.222 1.607 1.00 91.19 85 GLU A CA 1
ATOM 681 C C . GLU A 1 85 ? -8.338 9.893 1.593 1.00 91.19 85 GLU A C 1
ATOM 683 O O . GLU A 1 85 ? -8.574 9.025 2.435 1.00 91.19 85 GLU A O 1
ATOM 688 N N . HIS A 1 86 ? -7.397 9.749 0.660 1.00 94.38 86 HIS A N 1
ATOM 689 C CA . HIS A 1 86 ? -6.567 8.552 0.543 1.00 94.38 86 HIS A CA 1
ATOM 690 C C . HIS A 1 86 ? -5.156 8.823 1.054 1.00 94.38 86 HIS A C 1
ATOM 692 O O . HIS A 1 86 ? -4.448 9.674 0.511 1.00 94.38 86 HIS A O 1
ATOM 698 N N . SER A 1 87 ? -4.732 8.053 2.056 1.00 94.19 87 SER A N 1
ATOM 699 C CA . SER A 1 87 ? -3.345 7.990 2.526 1.00 94.19 87 SER A CA 1
ATOM 700 C C . SER A 1 87 ? -2.754 6.632 2.149 1.00 94.19 87 SER A C 1
ATOM 702 O O . SER A 1 87 ? -3.089 5.613 2.753 1.00 94.19 87 SER A O 1
ATOM 704 N N . PHE A 1 88 ? -1.893 6.611 1.131 1.00 95.31 88 PHE A N 1
ATOM 705 C CA . PHE A 1 88 ? -1.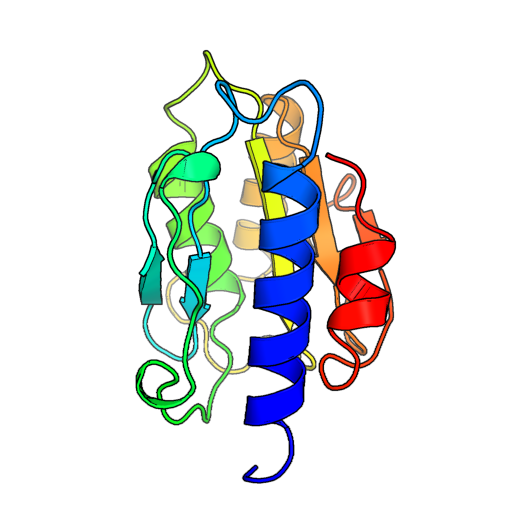298 5.395 0.586 1.00 95.31 88 PHE A CA 1
ATOM 706 C C . PHE A 1 88 ? 0.170 5.259 0.999 1.00 95.31 88 PHE A C 1
ATOM 708 O O . PHE A 1 88 ? 1.036 6.018 0.561 1.00 95.31 88 PHE A O 1
ATOM 715 N N . PHE A 1 89 ? 0.449 4.251 1.823 1.00 94.19 89 PHE A N 1
ATOM 716 C CA . PHE A 1 89 ? 1.794 3.920 2.280 1.00 94.19 89 PHE A CA 1
ATOM 717 C C . PHE A 1 89 ? 2.326 2.708 1.518 1.00 94.19 89 PHE A C 1
ATOM 719 O O . PHE A 1 89 ? 1.774 1.611 1.604 1.00 94.19 89 PHE A O 1
ATOM 726 N N . ILE A 1 90 ? 3.418 2.909 0.789 1.00 94.12 90 ILE A N 1
ATOM 727 C CA . ILE A 1 90 ? 4.152 1.864 0.079 1.00 94.12 90 ILE A CA 1
ATOM 728 C C . ILE A 1 90 ? 5.351 1.511 0.947 1.00 94.12 90 ILE A C 1
ATOM 730 O O . ILE A 1 90 ? 6.163 2.384 1.229 1.00 94.12 90 ILE A O 1
ATOM 734 N N . ILE A 1 91 ? 5.466 0.260 1.389 1.00 91.75 91 ILE A N 1
ATOM 735 C CA . ILE A 1 91 ? 6.522 -0.158 2.318 1.00 91.75 91 ILE A CA 1
ATOM 736 C C . ILE A 1 91 ? 7.279 -1.337 1.720 1.00 91.75 91 ILE A C 1
ATOM 738 O O . ILE A 1 91 ? 6.718 -2.423 1.572 1.00 91.75 91 ILE A O 1
ATOM 742 N N . THR A 1 92 ? 8.545 -1.125 1.375 1.00 89.19 92 THR A N 1
ATOM 743 C CA . THR A 1 92 ? 9.420 -2.154 0.804 1.00 89.19 92 T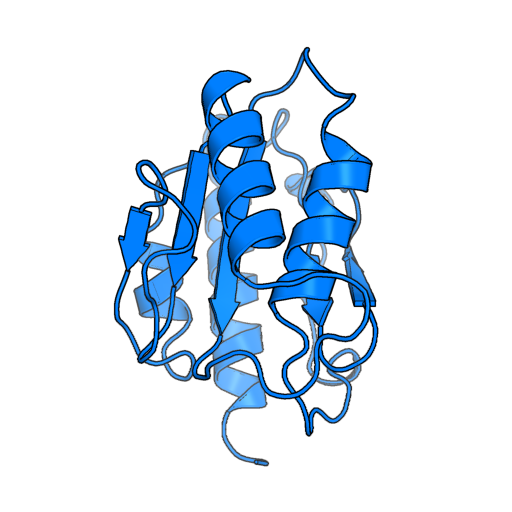HR A CA 1
ATOM 744 C C . THR A 1 92 ? 10.887 -1.802 1.036 1.00 89.19 92 THR A C 1
ATOM 746 O O . THR A 1 92 ? 11.244 -0.633 1.088 1.00 89.19 92 THR A O 1
ATOM 749 N N . ASP A 1 93 ? 11.748 -2.797 1.221 1.00 83.00 93 ASP A N 1
ATOM 750 C CA . ASP A 1 93 ? 13.197 -2.622 1.363 1.00 83.00 93 ASP A CA 1
ATOM 751 C C . ASP A 1 93 ? 13.966 -2.815 0.055 1.00 83.00 93 ASP A C 1
ATOM 753 O O . ASP A 1 93 ? 15.190 -2.758 0.085 1.00 83.00 93 ASP A O 1
ATOM 757 N N . GLY A 1 94 ? 13.276 -3.038 -1.066 1.00 79.25 94 GLY A N 1
ATOM 758 C CA . GLY A 1 94 ? 13.910 -3.293 -2.353 1.00 79.25 94 GLY A CA 1
ATOM 759 C C . GLY A 1 94 ? 13.236 -2.579 -3.517 1.00 79.25 94 GLY A C 1
ATOM 760 O O . GLY A 1 94 ? 12.099 -2.115 -3.436 1.00 79.25 94 GLY A O 1
ATOM 761 N N . ILE A 1 95 ? 13.960 -2.527 -4.632 1.00 86.69 95 ILE A N 1
ATOM 762 C CA . ILE A 1 95 ? 13.463 -2.015 -5.910 1.00 86.69 95 ILE A CA 1
ATOM 763 C C . ILE A 1 95 ? 12.539 -3.020 -6.611 1.00 86.69 95 ILE A C 1
ATOM 765 O O . ILE A 1 95 ? 12.473 -4.201 -6.254 1.00 86.69 95 ILE A O 1
ATOM 769 N N . ASP A 1 96 ? 11.845 -2.557 -7.651 1.00 90.56 96 ASP A N 1
ATOM 770 C CA . ASP A 1 96 ? 11.118 -3.451 -8.547 1.00 90.56 96 ASP A CA 1
ATOM 771 C C . ASP A 1 96 ? 12.071 -4.452 -9.219 1.00 90.56 96 ASP A C 1
ATOM 773 O O . ASP A 1 96 ? 13.142 -4.087 -9.704 1.00 90.56 96 ASP A O 1
ATOM 777 N N . THR A 1 97 ? 11.684 -5.725 -9.235 1.00 90.31 97 THR A N 1
ATOM 778 C CA . THR A 1 97 ? 12.495 -6.822 -9.794 1.00 90.31 97 THR A CA 1
ATOM 779 C C . THR A 1 97 ? 11.725 -7.700 -10.770 1.00 90.31 97 THR A C 1
ATOM 781 O O . THR A 1 97 ? 12.271 -8.691 -11.258 1.00 90.31 97 THR A O 1
ATOM 784 N N . GLY A 1 98 ? 10.461 -7.386 -11.051 1.00 90.75 98 GLY A N 1
ATOM 785 C CA . GLY A 1 98 ? 9.631 -8.316 -11.805 1.00 90.75 98 GLY A CA 1
ATOM 786 C C . GLY A 1 98 ? 8.272 -7.815 -12.250 1.00 90.75 98 GLY A C 1
ATOM 787 O O . GLY A 1 98 ? 7.518 -8.638 -12.757 1.00 90.75 98 GLY A O 1
ATOM 788 N N . SER A 1 99 ? 7.946 -6.526 -12.104 1.00 93.62 99 SER A N 1
ATOM 789 C CA . SER A 1 99 ? 6.701 -6.020 -12.686 1.00 93.62 99 SER A CA 1
ATOM 790 C C . SER A 1 99 ? 6.677 -6.264 -14.195 1.00 93.62 99 SER A C 1
ATOM 792 O O . SER A 1 99 ? 7.653 -6.013 -14.903 1.00 93.62 99 SER A O 1
ATOM 794 N N . VAL A 1 100 ? 5.546 -6.770 -14.684 1.00 94.50 100 VAL A N 1
ATOM 795 C CA . VAL A 1 100 ? 5.340 -7.115 -16.100 1.00 94.50 100 VAL A CA 1
ATOM 796 C C . VAL A 1 100 ? 4.185 -6.346 -16.730 1.00 94.50 100 VAL A C 1
ATOM 798 O O . VAL A 1 100 ? 4.125 -6.249 -17.954 1.00 94.50 100 VAL A O 1
ATOM 801 N N . LEU A 1 101 ? 3.260 -5.810 -15.926 1.00 94.12 101 LEU A N 1
ATOM 802 C CA . LEU A 1 101 ? 2.081 -5.091 -16.423 1.00 94.12 101 LEU A CA 1
ATOM 803 C C . LEU A 1 101 ? 2.287 -3.575 -16.466 1.00 94.12 101 LEU A C 1
ATOM 805 O O . LEU A 1 101 ? 1.536 -2.874 -17.148 1.00 94.12 101 LEU A O 1
ATOM 809 N N . THR A 1 102 ? 3.251 -3.073 -15.701 1.00 96.12 102 THR A N 1
ATOM 810 C CA . THR A 1 102 ? 3.437 -1.647 -15.445 1.00 96.12 102 THR A CA 1
ATOM 811 C C . THR A 1 102 ? 4.916 -1.317 -15.458 1.00 96.12 102 THR A C 1
ATOM 813 O O . THR A 1 102 ? 5.703 -1.870 -14.691 1.00 96.12 102 THR A O 1
ATOM 816 N N . SER A 1 103 ? 5.292 -0.380 -16.317 1.00 95.31 103 SER A N 1
ATOM 817 C CA . SER A 1 103 ? 6.623 0.212 -16.297 1.00 95.31 103 SER A CA 1
ATOM 818 C C . SER A 1 103 ? 6.774 1.220 -15.154 1.00 95.31 103 SER A C 1
ATOM 820 O O . SER A 1 103 ? 5.798 1.763 -14.633 1.00 95.31 103 SER A O 1
ATOM 822 N N . GLU A 1 104 ? 8.018 1.546 -14.808 1.00 94.25 104 GLU A N 1
ATOM 823 C CA . GLU A 1 104 ? 8.323 2.591 -13.826 1.00 94.25 104 GLU A CA 1
ATOM 824 C C . GLU A 1 104 ? 7.692 3.946 -14.195 1.00 94.25 104 GLU A C 1
ATOM 826 O O . GLU A 1 104 ? 7.144 4.640 -13.340 1.00 94.25 104 GLU A O 1
ATOM 831 N N . VAL A 1 105 ? 7.741 4.322 -15.479 1.00 94.94 105 VAL A N 1
ATOM 832 C CA . VAL A 1 105 ? 7.188 5.595 -15.972 1.00 94.94 105 VAL A CA 1
ATOM 833 C C . VAL A 1 105 ? 5.671 5.635 -15.794 1.00 94.94 105 VAL A C 1
ATOM 835 O O . VAL A 1 105 ? 5.124 6.655 -15.371 1.00 94.94 105 VAL A O 1
ATOM 838 N N . GLU A 1 106 ? 4.986 4.525 -16.070 1.00 96.19 106 GLU A N 1
ATOM 839 C CA . GLU A 1 106 ? 3.543 4.415 -15.855 1.00 96.19 106 GLU A CA 1
ATOM 840 C C . GLU A 1 106 ? 3.194 4.453 -14.366 1.00 96.19 106 GLU A C 1
ATOM 842 O O . GLU A 1 106 ? 2.273 5.174 -13.987 1.00 96.19 106 GLU A O 1
ATOM 847 N N . ALA A 1 107 ? 3.948 3.756 -13.508 1.00 96.44 107 ALA A N 1
ATOM 848 C CA . ALA A 1 107 ? 3.747 3.799 -12.060 1.00 96.44 107 ALA A CA 1
ATOM 849 C C . ALA A 1 107 ? 3.918 5.221 -11.502 1.00 96.44 107 ALA A C 1
ATOM 851 O O . ALA A 1 107 ? 3.066 5.691 -10.747 1.00 96.44 107 ALA A O 1
ATOM 852 N N . ARG A 1 108 ? 4.956 5.945 -11.944 1.00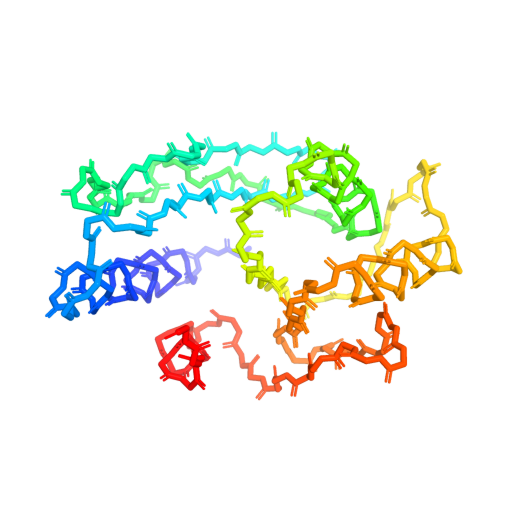 95.94 108 ARG A N 1
ATOM 853 C CA . ARG A 1 108 ? 5.163 7.361 -11.599 1.00 95.94 108 ARG A CA 1
ATOM 854 C C . ARG A 1 108 ? 3.988 8.230 -12.042 1.00 95.94 108 ARG A C 1
ATOM 856 O O . ARG A 1 108 ? 3.461 9.012 -11.255 1.00 95.94 108 ARG A O 1
ATOM 863 N N . SER A 1 109 ? 3.527 8.051 -13.281 1.00 95.75 109 SER A N 1
ATOM 864 C CA . SER A 1 109 ? 2.380 8.795 -13.810 1.00 95.75 109 SER A CA 1
ATOM 865 C C . SER A 1 109 ? 1.090 8.512 -13.030 1.00 95.75 109 SER A C 1
ATOM 867 O O . SER A 1 109 ? 0.305 9.429 -12.780 1.00 95.75 109 SER A O 1
ATOM 869 N N . LEU A 1 110 ? 0.875 7.265 -12.602 1.00 96.81 110 LEU A N 1
ATOM 870 C CA . LEU A 1 110 ? -0.264 6.885 -11.766 1.00 96.81 110 LEU A CA 1
ATOM 871 C C . LEU A 1 110 ? -0.220 7.581 -10.405 1.00 96.81 110 LEU A C 1
ATOM 873 O O . LEU A 1 110 ? -1.231 8.157 -10.001 1.00 96.81 110 LEU A O 1
ATOM 877 N N . CYS A 1 111 ? 0.935 7.595 -9.736 1.00 96.94 111 CYS A N 1
ATOM 878 C CA . CYS A 1 111 ? 1.118 8.323 -8.481 1.00 96.94 111 CYS A CA 1
ATOM 879 C C . CYS A 1 111 ? 0.865 9.825 -8.650 1.00 96.94 111 CYS A C 1
ATOM 881 O O . CYS A 1 111 ? 0.082 10.400 -7.897 1.00 96.94 111 CYS A O 1
ATOM 883 N N . ASP A 1 112 ? 1.460 10.458 -9.666 1.00 95.69 112 ASP A N 1
ATOM 884 C CA . ASP A 1 112 ? 1.277 11.890 -9.926 1.00 95.69 112 ASP A CA 1
ATOM 885 C C . ASP A 1 112 ? -0.199 12.237 -10.179 1.00 95.69 112 ASP A C 1
ATOM 887 O O . ASP A 1 112 ? -0.706 13.256 -9.703 1.00 95.69 112 ASP A O 1
ATOM 891 N N . ASN A 1 113 ? -0.919 11.384 -10.912 1.00 94.38 113 ASN A N 1
ATOM 892 C CA . ASN A 1 113 ? -2.346 11.566 -11.160 1.00 94.38 113 ASN A CA 1
ATOM 893 C C . ASN A 1 113 ? -3.189 11.336 -9.901 1.00 94.38 113 ASN A C 1
ATOM 895 O O . ASN A 1 113 ? -4.136 12.084 -9.668 1.00 94.38 113 ASN A O 1
ATOM 899 N N . ALA A 1 114 ? -2.861 10.346 -9.072 1.00 95.38 114 ALA A N 1
ATOM 900 C CA . ALA A 1 114 ? -3.537 10.124 -7.797 1.00 95.38 114 ALA A CA 1
ATOM 901 C C . ALA A 1 114 ? -3.346 11.324 -6.852 1.00 95.38 114 ALA A C 1
ATOM 903 O O . ALA A 1 114 ? -4.317 11.829 -6.288 1.00 95.38 114 ALA A O 1
ATOM 904 N N . ILE A 1 115 ? -2.128 11.865 -6.765 1.00 94.81 115 ILE A N 1
ATOM 905 C CA . ILE A 1 115 ? -1.811 13.055 -5.960 1.00 94.81 115 ILE A CA 1
ATOM 906 C C . ILE A 1 115 ? -2.596 14.280 -6.442 1.00 94.81 115 ILE A C 1
ATOM 908 O O . ILE A 1 115 ? -3.174 15.002 -5.631 1.00 94.81 115 ILE A O 1
ATOM 912 N N . LYS A 1 116 ? -2.706 14.493 -7.761 1.00 93.06 116 LYS A N 1
ATOM 913 C CA . LYS A 1 116 ? -3.568 15.553 -8.325 1.00 93.06 116 LYS A CA 1
ATOM 914 C C . LYS A 1 116 ? -5.042 15.395 -7.940 1.00 93.06 116 LYS A C 1
ATOM 916 O O . LYS A 1 116 ? -5.763 16.387 -7.914 1.00 93.06 116 LYS A O 1
ATOM 921 N N . ASN A 1 117 ? -5.481 14.175 -7.637 1.00 91.81 117 ASN A N 1
ATOM 922 C CA . ASN A 1 117 ? -6.822 13.870 -7.138 1.00 91.81 117 ASN A CA 1
ATOM 923 C C . ASN A 1 117 ? -6.900 13.844 -5.597 1.00 91.81 117 ASN A C 1
ATOM 925 O O . ASN A 1 117 ? -7.856 13.307 -5.047 1.00 91.81 117 ASN A O 1
ATOM 929 N N . GLY A 1 118 ? -5.918 14.418 -4.895 1.00 92.56 118 GLY A N 1
ATOM 930 C CA . GLY A 1 118 ? -5.947 14.602 -3.441 1.00 92.56 118 GLY A CA 1
ATOM 931 C C . GLY A 1 118 ? -5.348 13.457 -2.623 1.00 92.56 118 GLY A C 1
ATOM 932 O O . GLY A 1 118 ? -5.440 13.488 -1.398 1.00 92.56 118 GLY A O 1
ATOM 933 N N . TRP A 1 119 ? -4.725 12.460 -3.257 1.00 95.19 119 TRP A N 1
ATOM 934 C CA . TRP A 1 119 ? -4.053 11.386 -2.527 1.00 95.19 119 TRP A CA 1
ATOM 935 C C . TRP A 1 119 ? -2.763 11.876 -1.864 1.00 95.19 119 TRP A C 1
ATOM 937 O O . TRP A 1 119 ? -1.971 12.602 -2.467 1.00 95.19 119 TRP A O 1
ATOM 947 N N . LYS A 1 120 ? -2.503 11.394 -0.649 1.00 94.94 120 LYS A N 1
ATOM 948 C CA . LYS A 1 120 ? -1.207 11.497 0.027 1.00 94.94 120 LYS A CA 1
ATOM 949 C C . LYS A 1 120 ? -0.488 10.163 -0.148 1.00 94.94 120 LYS A C 1
ATOM 951 O O . LYS A 1 120 ? -0.976 9.143 0.328 1.00 94.94 120 LYS A O 1
ATOM 956 N N . ILE A 1 121 ? 0.645 10.154 -0.849 1.00 95.31 121 ILE A N 1
ATOM 957 C CA . ILE A 1 121 ? 1.412 8.928 -1.113 1.00 95.31 121 ILE A CA 1
ATOM 958 C C . ILE A 1 121 ? 2.781 9.033 -0.446 1.00 95.31 121 ILE A C 1
ATOM 960 O O . ILE A 1 121 ? 3.502 10.009 -0.664 1.00 95.31 121 ILE A O 1
ATOM 964 N N . THR A 1 122 ? 3.150 8.003 0.314 1.00 93.62 122 THR A N 1
ATOM 965 C CA . THR A 1 122 ? 4.449 7.912 0.985 1.00 93.62 122 THR A CA 1
ATOM 966 C C . THR A 1 122 ? 5.114 6.577 0.674 1.00 93.62 122 THR A C 1
ATOM 968 O O . THR A 1 122 ? 4.569 5.516 0.978 1.00 93.62 122 THR A O 1
ATOM 971 N N . HIS A 1 123 ? 6.313 6.627 0.101 1.00 93.25 123 HIS A N 1
ATOM 972 C CA . HIS A 1 123 ? 7.174 5.475 -0.125 1.00 93.25 123 HIS A CA 1
ATOM 973 C C . HIS A 1 123 ? 8.180 5.341 1.023 1.00 93.25 123 HIS A C 1
ATOM 975 O O . HIS A 1 123 ? 8.948 6.259 1.309 1.00 93.25 123 HIS A O 1
ATOM 981 N N . CYS A 1 124 ? 8.154 4.200 1.704 1.00 90.88 124 CYS A N 1
ATOM 982 C CA . CYS A 1 124 ? 8.917 3.935 2.910 1.00 90.88 124 CYS A CA 1
ATOM 983 C C . CYS A 1 124 ? 9.840 2.728 2.718 1.00 90.88 124 CYS A C 1
ATOM 985 O O . CYS A 1 124 ? 9.378 1.665 2.300 1.00 90.88 124 CYS A O 1
ATOM 987 N N . GLY A 1 125 ? 11.117 2.866 3.071 1.00 87.69 125 GLY A N 1
ATOM 988 C CA . GLY A 1 125 ? 12.099 1.815 2.809 1.00 87.69 125 GLY A CA 1
ATOM 989 C C . GLY A 1 125 ? 13.538 2.292 2.719 1.00 87.69 125 GLY A C 1
ATOM 990 O O . GLY A 1 125 ? 13.794 3.483 2.567 1.00 87.69 125 GLY A O 1
ATOM 991 N N . ILE A 1 126 ? 14.492 1.361 2.776 1.00 84.44 126 ILE A N 1
ATOM 992 C CA . ILE A 1 126 ? 15.919 1.670 2.568 1.00 84.44 126 ILE A CA 1
ATOM 993 C C . ILE A 1 126 ? 16.136 2.184 1.142 1.00 84.44 126 ILE A C 1
ATOM 995 O O . ILE A 1 126 ? 16.758 3.229 0.957 1.00 84.44 126 ILE A O 1
ATOM 999 N N . ASP A 1 127 ? 15.531 1.500 0.173 1.00 83.44 127 ASP A N 1
ATOM 1000 C CA . ASP A 1 127 ? 15.573 1.843 -1.248 1.00 83.44 127 ASP A CA 1
ATOM 1001 C C . ASP A 1 127 ? 14.373 2.708 -1.674 1.00 83.44 127 ASP A C 1
ATOM 1003 O O . ASP A 1 127 ? 14.022 2.762 -2.855 1.00 83.44 127 ASP A O 1
ATOM 1007 N N . ALA A 1 128 ? 13.725 3.397 -0.722 1.00 80.69 128 ALA A N 1
ATOM 1008 C CA . ALA A 1 128 ? 12.658 4.331 -1.053 1.00 80.69 128 ALA A CA 1
ATOM 1009 C C . ALA A 1 128 ? 13.206 5.421 -1.981 1.00 80.69 128 ALA A C 1
ATOM 1011 O O . ALA A 1 128 ? 14.088 6.203 -1.609 1.00 80.69 128 ALA A O 1
ATOM 1012 N N . GLY A 1 129 ? 12.671 5.433 -3.198 1.00 79.50 129 GLY A N 1
ATOM 1013 C CA . GLY A 1 129 ? 13.023 6.374 -4.248 1.00 79.50 129 GLY A CA 1
ATOM 1014 C C . GLY A 1 129 ? 11.796 6.956 -4.936 1.00 79.50 129 GLY A C 1
ATOM 1015 O O . GLY A 1 129 ? 10.649 6.622 -4.615 1.00 79.50 129 GLY A O 1
ATOM 1016 N N . ASN A 1 130 ? 12.073 7.822 -5.906 1.00 76.19 130 ASN A N 1
ATOM 1017 C CA . ASN A 1 130 ? 11.089 8.684 -6.542 1.00 76.19 130 ASN A CA 1
ATOM 1018 C C . ASN A 1 130 ? 10.069 7.879 -7.372 1.00 76.19 130 ASN A C 1
ATOM 1020 O O . ASN A 1 130 ? 10.332 7.514 -8.517 1.00 76.19 130 ASN A O 1
ATOM 1024 N N . LEU A 1 131 ? 8.886 7.655 -6.794 1.00 87.06 131 LEU A N 1
ATOM 1025 C CA . LEU A 1 131 ? 7.698 7.104 -7.459 1.00 87.06 131 LEU A CA 1
ATOM 1026 C C . LEU A 1 131 ? 6.759 8.200 -7.998 1.00 87.06 131 LEU A C 1
ATOM 1028 O O . LEU A 1 131 ? 5.607 7.911 -8.299 1.00 87.06 131 LEU A O 1
ATOM 1032 N N . GLY A 1 132 ? 7.215 9.448 -8.109 1.00 84.50 132 GLY A N 1
ATOM 1033 C CA . GLY A 1 132 ? 6.422 10.594 -8.562 1.00 84.50 132 GLY A CA 1
ATOM 1034 C C . GLY A 1 132 ? 6.869 11.897 -7.895 1.00 84.50 132 GLY A C 1
ATOM 1035 O O . GLY A 1 132 ? 7.410 11.887 -6.789 1.00 84.50 132 GLY A O 1
ATOM 1036 N N . ALA A 1 133 ? 6.623 13.037 -8.544 1.00 80.81 133 ALA A N 1
ATOM 1037 C CA . ALA A 1 133 ? 7.126 14.347 -8.109 1.00 80.81 133 ALA A CA 1
ATOM 1038 C C . ALA A 1 133 ? 6.513 14.855 -6.786 1.00 80.81 133 ALA A C 1
ATOM 1040 O O . ALA A 1 133 ? 7.029 15.804 -6.200 1.00 80.81 133 ALA A O 1
ATOM 1041 N N . GLY A 1 134 ? 5.431 14.231 -6.311 1.00 86.00 134 GLY A N 1
ATOM 1042 C CA . GLY A 1 134 ? 4.786 14.540 -5.029 1.00 86.00 134 GLY A CA 1
ATOM 1043 C C . GLY A 1 134 ? 4.743 13.372 -4.040 1.00 86.00 134 GLY A C 1
ATOM 1044 O O . GLY A 1 134 ? 4.059 13.476 -3.024 1.00 86.00 134 GLY A O 1
ATOM 1045 N N . VAL A 1 135 ? 5.420 12.256 -4.331 1.00 92.44 135 VAL A N 1
ATOM 1046 C CA . VAL A 1 135 ? 5.492 11.123 -3.401 1.00 92.44 135 VAL A CA 1
ATOM 1047 C C . VAL A 1 135 ? 6.492 11.458 -2.297 1.00 92.44 135 VAL A C 1
ATOM 1049 O O . VAL A 1 135 ? 7.641 11.794 -2.574 1.00 92.44 135 VAL A O 1
ATOM 1052 N N . SER A 1 136 ? 6.061 11.366 -1.039 1.00 92.25 136 SER A N 1
ATOM 1053 C CA . SER A 1 136 ? 6.956 11.547 0.108 1.00 92.25 136 SER A CA 1
ATOM 1054 C C . SER A 1 136 ? 7.846 10.320 0.289 1.00 92.25 136 SER A C 1
ATOM 1056 O O . SER A 1 136 ? 7.384 9.194 0.122 1.00 92.25 136 SER A O 1
ATOM 1058 N N . GLU A 1 137 ? 9.105 10.518 0.670 1.00 91.25 137 GLU A N 1
ATOM 1059 C CA . GLU A 1 137 ? 10.056 9.429 0.916 1.00 91.25 137 GLU A CA 1
ATOM 1060 C C . GLU A 1 137 ? 10.423 9.373 2.401 1.00 91.25 137 GLU A C 1
ATOM 1062 O O . GLU A 1 137 ? 10.867 10.369 2.974 1.00 91.25 137 GLU A O 1
ATOM 1067 N N . ILE A 1 138 ? 10.282 8.201 3.023 1.00 89.06 138 ILE A N 1
ATOM 1068 C CA . ILE A 1 138 ? 10.763 7.951 4.387 1.00 89.06 138 ILE A CA 1
ATOM 1069 C C . ILE A 1 138 ? 11.753 6.799 4.349 1.00 89.06 138 ILE A C 1
ATOM 1071 O O . ILE A 1 138 ? 11.392 5.643 4.128 1.00 89.06 138 ILE A O 1
ATOM 1075 N N . ARG A 1 139 ? 13.026 7.115 4.593 1.00 88.75 139 ARG A N 1
ATOM 1076 C CA . ARG A 1 139 ? 14.084 6.107 4.587 1.00 88.75 139 ARG A CA 1
ATOM 1077 C C . ARG A 1 139 ? 14.229 5.463 5.951 1.00 88.75 139 ARG A C 1
ATOM 1079 O O . ARG A 1 139 ? 14.446 6.141 6.951 1.00 88.75 139 ARG A O 1
ATOM 1086 N N . GLY A 1 140 ? 14.126 4.142 5.976 1.00 85.06 140 GLY A N 1
ATOM 1087 C CA . GLY A 1 140 ? 14.227 3.346 7.189 1.00 85.06 140 GLY A CA 1
ATOM 1088 C C . GLY A 1 140 ? 14.191 1.859 6.875 1.00 85.06 140 GLY A C 1
ATOM 1089 O O . GLY A 1 140 ? 13.700 1.445 5.825 1.00 85.06 140 GLY A O 1
ATOM 1090 N N . SER A 1 141 ? 14.735 1.052 7.783 1.00 85.19 141 SER A N 1
ATOM 1091 C CA . SER A 1 141 ? 14.670 -0.400 7.645 1.00 85.19 141 SER A CA 1
ATOM 1092 C C . SER A 1 141 ? 13.245 -0.887 7.882 1.00 85.19 141 SER A C 1
ATOM 1094 O O . SER A 1 141 ? 12.642 -0.554 8.901 1.00 85.19 141 SER A O 1
ATOM 1096 N N . ILE A 1 142 ? 12.732 -1.739 6.990 1.00 82.75 142 ILE A N 1
ATOM 1097 C CA . ILE A 1 142 ? 11.438 -2.412 7.194 1.00 82.75 142 ILE A CA 1
ATOM 1098 C C . ILE A 1 142 ? 11.456 -3.332 8.424 1.00 82.75 142 ILE A C 1
ATOM 1100 O O . ILE A 1 142 ? 10.406 -3.703 8.950 1.00 82.75 142 ILE A O 1
ATOM 1104 N N . ASP A 1 143 ? 12.650 -3.688 8.900 1.00 81.88 143 ASP A N 1
ATOM 1105 C CA . ASP A 1 143 ? 12.836 -4.495 10.100 1.00 81.88 143 ASP A CA 1
ATOM 1106 C C . ASP A 1 143 ? 12.456 -3.725 11.364 1.00 81.88 143 ASP A C 1
ATOM 1108 O O . ASP A 1 143 ? 12.095 -4.350 12.361 1.00 81.88 143 ASP A O 1
ATOM 1112 N N . ASP A 1 144 ? 12.485 -2.392 11.296 1.00 83.38 144 ASP A N 1
ATOM 1113 C CA . ASP A 1 144 ? 12.022 -1.460 12.321 1.00 83.38 144 ASP A CA 1
ATOM 1114 C C . ASP A 1 144 ? 10.760 -0.719 11.847 1.00 83.38 144 ASP A C 1
ATOM 1116 O O . ASP A 1 144 ? 10.664 0.511 11.820 1.00 83.38 144 ASP A O 1
ATOM 1120 N N . LEU A 1 145 ? 9.761 -1.508 11.438 1.00 84.00 145 LEU A N 1
ATOM 1121 C CA . LEU A 1 145 ? 8.482 -0.989 10.960 1.00 84.00 145 LEU A CA 1
ATOM 1122 C C . LEU A 1 145 ? 7.768 -0.120 12.009 1.00 84.00 145 LEU A C 1
ATOM 1124 O O . LEU A 1 145 ? 7.002 0.769 11.654 1.00 84.00 145 LEU A O 1
ATOM 1128 N N . GLU A 1 146 ? 8.023 -0.356 13.296 1.00 83.00 146 GLU A N 1
ATOM 1129 C CA . GLU A 1 146 ? 7.499 0.466 14.388 1.00 83.00 146 GLU A CA 1
ATOM 1130 C C . GLU A 1 146 ? 7.971 1.920 14.262 1.00 83.00 146 GLU A C 1
ATOM 1132 O O . GLU A 1 146 ? 7.140 2.829 14.224 1.00 83.00 146 GLU A O 1
ATOM 1137 N N . SER A 1 147 ? 9.280 2.149 14.125 1.00 82.44 147 SER A N 1
ATOM 1138 C CA . SER A 1 147 ? 9.852 3.484 13.903 1.00 82.44 147 SER A CA 1
ATOM 1139 C C . SER A 1 147 ? 9.370 4.101 12.586 1.00 82.44 147 SER A C 1
ATOM 1141 O O . SER A 1 147 ? 8.963 5.262 12.522 1.00 82.44 147 SER A O 1
ATOM 1143 N N . LEU A 1 148 ? 9.327 3.299 11.523 1.00 83.88 148 LEU A N 1
ATOM 1144 C CA . LEU A 1 148 ? 8.943 3.770 10.195 1.00 83.88 148 LEU A CA 1
ATOM 1145 C C . LEU A 1 148 ? 7.473 4.218 10.137 1.00 83.88 148 LEU A C 1
ATOM 1147 O O . LEU A 1 148 ? 7.177 5.298 9.630 1.00 83.88 148 LEU A O 1
ATOM 1151 N N . LEU A 1 149 ? 6.560 3.440 10.725 1.00 83.25 149 LEU A N 1
ATOM 1152 C CA . LEU A 1 149 ? 5.138 3.780 10.786 1.00 83.25 149 LEU A CA 1
ATOM 1153 C C . LEU A 1 149 ? 4.832 4.855 11.833 1.00 83.25 149 LEU A C 1
ATOM 1155 O O . LEU A 1 149 ? 3.875 5.617 11.676 1.00 83.25 149 LEU A O 1
ATOM 1159 N N . SER A 1 150 ? 5.613 4.941 12.913 1.00 75.88 150 SER A N 1
ATOM 1160 C CA . SER A 1 150 ? 5.361 5.931 13.964 1.00 75.88 150 SER A CA 1
ATOM 1161 C C . SER A 1 150 ? 5.577 7.373 13.494 1.00 75.88 150 SER A C 1
ATOM 1163 O O . SER A 1 150 ? 4.886 8.267 13.981 1.00 75.88 150 SER A O 1
ATOM 1165 N N . ASN A 1 151 ? 6.409 7.582 12.475 1.00 71.00 151 ASN A N 1
ATOM 1166 C CA . ASN A 1 151 ? 6.618 8.883 11.836 1.00 71.00 151 ASN A CA 1
ATOM 1167 C C . ASN A 1 151 ? 5.532 9.271 10.816 1.00 71.00 151 ASN A C 1
ATOM 1169 O O . ASN A 1 151 ? 5.548 10.389 10.303 1.00 71.00 151 ASN A O 1
ATOM 1173 N N . LEU A 1 152 ? 4.587 8.376 10.511 1.00 76.00 152 LEU A N 1
ATOM 1174 C CA . LEU A 1 152 ? 3.504 8.666 9.573 1.00 76.00 152 LEU A CA 1
ATOM 1175 C C . LEU A 1 152 ? 2.392 9.465 10.254 1.00 76.00 152 LEU A C 1
ATOM 1177 O O . LEU A 1 152 ? 1.837 9.026 11.266 1.00 76.00 152 LEU A O 1
ATOM 1181 N N . SER A 1 153 ? 2.048 10.608 9.664 1.00 66.50 153 SER A N 1
ATOM 1182 C CA . SER A 1 153 ? 0.853 11.380 9.993 1.00 66.50 153 SER A CA 1
ATOM 1183 C C . SER A 1 153 ? -0.331 10.925 9.135 1.00 66.50 153 SER A C 1
ATOM 1185 O O . SER A 1 153 ? -0.207 10.769 7.918 1.00 66.50 153 SER A O 1
ATOM 1187 N N . ILE A 1 154 ? -1.475 10.702 9.785 1.00 69.19 154 ILE A N 1
ATOM 1188 C CA . ILE A 1 154 ? -2.791 10.490 9.164 1.00 69.19 154 ILE A CA 1
ATOM 1189 C C . ILE A 1 154 ? -3.732 11.541 9.732 1.00 69.19 154 ILE A C 1
ATOM 1191 O O . ILE A 1 154 ? -3.719 11.706 10.974 1.00 69.19 154 ILE A O 1
#

Secondary structure (DSSP, 8-state):
--SSHHHHHHHHHHHHHHHHTSTTGGG-EEEEEEESSSEEEEEEEEEGGG-PPP-GGGPPPP----HHHHHHHHHHHHTT-TTS--EEEEE-SS--S--SS--HHHHHHHHHHHHHTT-EEEEESTT---SSTT-EEE---GGGHHHHHHT---

Organism: NCBI:txid1070528

Radius of gyration: 14.86 Å; chains: 1; bounding box: 31×33×36 Å